Protein AF-X1AT43-F1 (afdb_monomer)

Nearest PDB structures (foldseek):
  3ime-assembly1_B  TM=5.656E-01  e=1.898E+00  Mycobacterium tuberculosis
  8bpl-assembly1_A  TM=5.892E-01  e=2.169E+00  Thermochaetoides thermophila
  3ioc-assembly1_B  TM=5.520E-01  e=1.775E+00  Mycobacterium tuberculosis
  1orr-assembly1_A  TM=5.105E-01  e=1.359E+00  Salmonella enterica subsp. enterica serovar Typhi
  6xeq-assembly1_C  TM=5.856E-01  e=5.528E+00  Gluconobacter oxydans

Secondary structure (DSSP, 8-state):
-PPPEEEEEEE--SS-HHHHHHHHHT-S---EEEEEEETTHHHHHHHHHHHHTTSS-EEEEPPPP-

Sequence (66 aa):
MKPKITVLTIIYRPGYIDSMVAALEAQTFREFEWVLVDDLYEQRKDLVKDYIGGAFPLTHIPPRKI

Solvent-accessible surface area (backbone atoms only — not comparable to full-atom values): 4224 Å² total; per-residue (Å²): 131,83,82,83,46,74,48,78,45,79,45,84,63,100,65,63,61,68,59,51,49,55,56,60,70,66,44,91,75,75,75,51,38,39,36,39,34,24,72,54,30,94,82,41,50,67,62,53,52,61,72,50,68,71,84,56,57,72,47,79,40,62,64,84,86,128

Organism: NCBI:txid412755

InterPro domains:
  IPR029044 Nucleotide-diphospho-sugar transferases [SSF53448] (1-39)

pLDDT: mean 93.17, std 5.64, range [70.38, 97.69]

Foldseek 3Di:
DDDEAEAEEEDEDPDCLVVVLVVLLPDPDQRYAYEYAYCCCVVCVVVSCVVSVCSDHYDYYYDDDD

Mean predicted aligned error: 3.31 Å

Structure (mmCIF, N/CA/C/O backbone):
data_AF-X1AT43-F1
#
_entry.id   AF-X1AT43-F1
#
loop_
_atom_site.group_PDB
_atom_site.id
_atom_site.type_symbol
_atom_site.label_atom_id
_atom_site.label_alt_id
_atom_site.label_comp_id
_atom_site.label_asym_id
_atom_site.label_entity_id
_atom_site.label_seq_id
_atom_site.pdbx_PDB_ins_code
_atom_site.Cartn_x
_atom_site.Cartn_y
_atom_site.Cartn_z
_atom_site.occupancy
_atom_site.B_iso_or_equiv
_atom_site.auth_seq_id
_atom_site.auth_comp_id
_atom_site.auth_asym_id
_atom_site.auth_atom_id
_atom_site.pdbx_PDB_model_num
ATOM 1 N N . MET A 1 1 ? -6.754 12.777 23.576 1.00 70.38 1 MET A N 1
ATOM 2 C CA . MET A 1 1 ? -6.394 12.864 22.144 1.00 70.38 1 MET A CA 1
ATOM 3 C C . MET A 1 1 ? -6.310 11.438 21.620 1.00 70.38 1 MET A C 1
ATOM 5 O O . MET A 1 1 ? -5.645 10.643 22.272 1.00 70.38 1 MET A O 1
ATOM 9 N N . LYS A 1 2 ? -7.030 11.069 20.551 1.00 74.12 2 LYS A N 1
ATOM 10 C CA . LYS A 1 2 ? -6.873 9.725 19.968 1.00 74.12 2 LYS A CA 1
ATOM 11 C C . LYS A 1 2 ? -5.506 9.639 19.267 1.00 74.12 2 LYS A C 1
ATOM 13 O O . LYS A 1 2 ? -5.136 10.615 18.610 1.00 74.12 2 LYS A O 1
ATOM 18 N N . PRO A 1 3 ? -4.746 8.541 19.421 1.00 81.00 3 PRO A N 1
ATOM 19 C CA . PRO A 1 3 ? -3.498 8.360 18.689 1.00 81.00 3 PRO A CA 1
ATOM 20 C C . PRO A 1 3 ? -3.789 8.264 17.187 1.00 81.00 3 PRO A C 1
ATOM 22 O O . PRO A 1 3 ? -4.735 7.590 16.784 1.00 81.00 3 PRO A O 1
ATOM 25 N N . LYS A 1 4 ? -2.987 8.948 16.366 1.00 89.69 4 LYS A N 1
ATOM 26 C CA . LYS A 1 4 ? -3.015 8.798 14.906 1.00 89.69 4 LYS A CA 1
ATOM 27 C C . LYS A 1 4 ? -2.013 7.719 14.518 1.00 89.69 4 LYS A C 1
ATOM 29 O O . LYS A 1 4 ? -0.854 7.811 14.922 1.00 89.69 4 LYS A O 1
ATOM 34 N N . ILE A 1 5 ? -2.463 6.708 13.780 1.00 95.62 5 ILE A N 1
ATOM 35 C CA . ILE A 1 5 ? -1.609 5.617 13.308 1.00 95.62 5 ILE A CA 1
ATOM 36 C C . ILE A 1 5 ? -1.340 5.808 11.818 1.00 95.62 5 ILE A C 1
ATOM 38 O O . ILE A 1 5 ? -2.268 5.886 11.016 1.00 95.62 5 ILE A O 1
ATOM 42 N N . THR A 1 6 ? -0.060 5.829 11.466 1.00 97.25 6 THR A N 1
ATOM 43 C CA . THR A 1 6 ? 0.414 5.770 10.084 1.00 97.25 6 THR A CA 1
ATOM 44 C C . THR A 1 6 ? 1.107 4.429 9.900 1.00 97.25 6 THR A C 1
ATOM 46 O O . THR A 1 6 ? 2.081 4.129 10.592 1.00 97.25 6 THR A O 1
ATOM 49 N N . VAL A 1 7 ? 0.614 3.613 8.974 1.00 97.44 7 VAL A N 1
ATOM 50 C CA . VAL A 1 7 ? 1.313 2.402 8.551 1.00 97.44 7 VAL A CA 1
ATOM 51 C C . VAL A 1 7 ? 2.252 2.799 7.422 1.00 97.44 7 VAL A C 1
ATOM 53 O O . VAL A 1 7 ? 1.798 3.236 6.372 1.00 97.44 7 VAL A O 1
ATOM 56 N N . LEU A 1 8 ? 3.559 2.670 7.630 1.00 97.62 8 LEU A N 1
ATOM 57 C CA . LEU A 1 8 ? 4.555 2.882 6.582 1.00 97.62 8 LEU A CA 1
ATOM 58 C C . LEU A 1 8 ? 4.999 1.528 6.032 1.00 97.62 8 LEU A C 1
ATOM 60 O O . LEU A 1 8 ? 5.404 0.644 6.787 1.00 97.62 8 LEU A O 1
ATOM 64 N N . THR A 1 9 ? 4.958 1.366 4.716 1.00 96.94 9 THR A N 1
ATOM 65 C CA . THR A 1 9 ? 5.447 0.165 4.038 1.00 96.94 9 THR A CA 1
ATOM 66 C C . THR A 1 9 ? 6.386 0.560 2.914 1.00 96.94 9 THR A C 1
ATOM 68 O O . THR A 1 9 ? 6.044 1.402 2.092 1.00 96.94 9 THR A O 1
ATOM 71 N N . ILE A 1 10 ? 7.567 -0.054 2.885 1.00 96.69 10 ILE A N 1
ATOM 72 C CA . ILE A 1 10 ? 8.559 0.121 1.823 1.00 96.69 10 ILE A CA 1
ATOM 73 C C . ILE A 1 10 ? 8.633 -1.190 1.046 1.00 96.69 10 ILE A C 1
ATOM 75 O O . ILE A 1 10 ? 8.786 -2.254 1.653 1.00 96.69 10 ILE A O 1
ATOM 79 N N . ILE A 1 11 ? 8.508 -1.133 -0.278 1.00 95.56 11 ILE A N 1
ATOM 80 C CA . ILE A 1 11 ? 8.476 -2.323 -1.126 1.00 95.56 11 ILE A CA 1
ATOM 81 C C . ILE A 1 11 ? 9.302 -2.148 -2.407 1.00 95.56 11 ILE A C 1
ATOM 83 O O . ILE A 1 11 ? 9.205 -1.147 -3.106 1.00 95.56 11 ILE A O 1
ATOM 87 N N . TYR A 1 12 ? 10.056 -3.195 -2.746 1.00 93.81 12 TYR A N 1
ATOM 88 C CA . TYR A 1 12 ? 10.697 -3.408 -4.049 1.00 93.81 12 TYR A CA 1
ATOM 89 C C . TYR A 1 12 ? 10.388 -4.832 -4.534 1.00 93.81 12 TYR A C 1
ATOM 91 O O . TYR A 1 12 ? 11.254 -5.694 -4.674 1.00 93.81 12 TYR A O 1
ATOM 99 N N . ARG A 1 13 ? 9.100 -5.156 -4.667 1.00 90.62 13 ARG A N 1
ATOM 100 C CA . ARG A 1 13 ? 8.633 -6.472 -5.127 1.00 90.62 13 ARG A CA 1
ATOM 101 C C . ARG A 1 13 ? 7.495 -6.296 -6.129 1.00 90.62 13 ARG A C 1
ATOM 103 O O . ARG A 1 13 ? 6.572 -5.542 -5.820 1.00 90.62 13 ARG A O 1
ATOM 110 N N . PRO A 1 14 ? 7.504 -7.016 -7.269 1.00 86.12 14 PRO A N 1
ATOM 111 C CA . PRO A 1 14 ? 6.451 -6.922 -8.287 1.00 86.12 14 PRO A CA 1
ATOM 112 C C . PRO A 1 14 ? 5.039 -7.309 -7.814 1.00 86.12 14 PRO A C 1
ATOM 114 O O . PRO A 1 14 ? 4.068 -6.851 -8.403 1.00 86.12 14 PRO A O 1
ATOM 117 N N . GLY A 1 15 ? 4.908 -8.105 -6.745 1.00 89.69 15 GLY A N 1
ATOM 118 C CA . GLY A 1 15 ? 3.621 -8.549 -6.183 1.00 89.69 15 GLY A CA 1
ATOM 119 C C . GLY A 1 15 ? 3.398 -8.115 -4.730 1.00 89.69 15 GLY A C 1
ATOM 120 O O . GLY A 1 15 ? 4.005 -7.147 -4.277 1.00 89.69 15 GLY A O 1
ATOM 121 N N . TYR A 1 16 ? 2.564 -8.871 -4.004 1.00 92.56 16 TYR A N 1
ATOM 122 C CA . TYR A 1 16 ? 2.222 -8.719 -2.577 1.00 92.56 16 TYR A CA 1
ATOM 123 C C . TYR A 1 16 ? 1.348 -7.519 -2.189 1.00 92.56 16 TYR A C 1
ATOM 125 O O . TYR A 1 16 ? 0.928 -7.445 -1.034 1.00 92.56 16 TYR A O 1
ATOM 133 N N . ILE A 1 17 ? 1.038 -6.606 -3.112 1.00 93.44 17 ILE A N 1
ATOM 134 C CA . ILE A 1 17 ? 0.114 -5.493 -2.838 1.00 93.44 17 ILE A CA 1
ATOM 135 C C . ILE A 1 17 ? -1.257 -6.023 -2.405 1.00 93.44 17 ILE A C 1
ATOM 137 O O . ILE A 1 17 ? -1.826 -5.537 -1.435 1.00 93.44 17 ILE A O 1
ATOM 141 N N . ASP A 1 18 ? -1.736 -7.074 -3.060 1.00 93.44 18 ASP A N 1
ATOM 142 C CA . ASP A 1 18 ? -2.962 -7.796 -2.727 1.00 93.44 18 ASP A CA 1
ATOM 143 C C . ASP A 1 18 ? -2.971 -8.315 -1.283 1.00 93.44 18 ASP A C 1
ATOM 145 O O . ASP A 1 18 ? -3.909 -8.064 -0.529 1.00 93.44 18 ASP A O 1
ATOM 149 N N . SER A 1 19 ? -1.887 -8.974 -0.874 1.00 95.06 19 SER A N 1
ATOM 150 C CA . SER A 1 19 ? -1.737 -9.528 0.471 1.00 95.06 19 SER A CA 1
ATOM 151 C C . SER A 1 19 ? -1.645 -8.428 1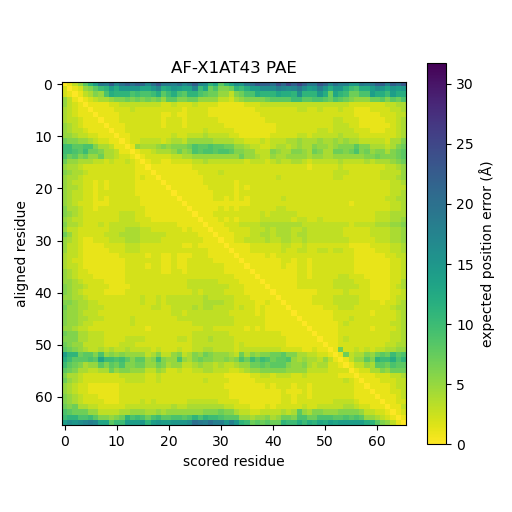.533 1.00 95.06 19 SER A C 1
ATOM 153 O O . SER A 1 19 ? -2.210 -8.565 2.617 1.00 95.06 19 SER A O 1
ATOM 155 N N . MET A 1 20 ? -0.952 -7.325 1.230 1.00 95.00 20 MET A N 1
ATOM 156 C CA . MET A 1 20 ? -0.860 -6.163 2.122 1.00 95.00 20 MET A CA 1
ATOM 157 C C . MET A 1 20 ? -2.222 -5.497 2.307 1.00 95.00 20 MET A C 1
ATOM 159 O O . MET A 1 20 ? -2.607 -5.208 3.438 1.00 95.00 20 MET A O 1
ATOM 163 N N . VAL A 1 21 ? -2.970 -5.305 1.219 1.00 95.38 21 VAL A N 1
ATOM 164 C CA . VAL A 1 21 ? -4.329 -4.755 1.268 1.00 95.38 21 VAL A CA 1
ATOM 165 C C . VAL A 1 21 ? -5.235 -5.661 2.088 1.00 95.38 21 VAL A C 1
ATOM 167 O O . VAL A 1 21 ? -5.831 -5.178 3.043 1.00 95.38 21 VAL A O 1
ATOM 170 N N . ALA A 1 22 ? -5.253 -6.970 1.821 1.00 95.62 22 ALA A N 1
ATOM 171 C CA . ALA A 1 22 ? -6.063 -7.918 2.584 1.00 95.62 22 ALA A CA 1
ATOM 172 C C . ALA A 1 22 ? -5.739 -7.887 4.091 1.00 95.62 22 ALA A C 1
ATOM 174 O O . ALA A 1 22 ? -6.638 -7.904 4.932 1.00 95.62 22 ALA A O 1
ATOM 175 N N . ALA A 1 23 ? -4.456 -7.787 4.453 1.00 96.44 23 ALA A N 1
ATOM 176 C CA . ALA A 1 23 ? -4.037 -7.687 5.849 1.00 96.44 23 ALA A CA 1
ATOM 177 C C . ALA A 1 23 ? -4.474 -6.369 6.511 1.00 96.44 23 ALA A C 1
ATOM 179 O O . ALA A 1 23 ? -4.872 -6.375 7.679 1.00 96.44 23 ALA A O 1
ATOM 180 N N . LEU A 1 24 ? -4.407 -5.247 5.787 1.00 96.31 24 LEU A N 1
ATOM 181 C CA . LEU A 1 24 ? -4.844 -3.935 6.273 1.00 96.31 24 LEU A CA 1
ATOM 182 C C . LEU A 1 24 ? -6.372 -3.838 6.370 1.00 96.31 24 LEU A C 1
ATOM 184 O O . LEU A 1 24 ? -6.900 -3.275 7.329 1.00 96.31 24 LEU A O 1
ATOM 188 N N . GLU A 1 25 ? -7.098 -4.453 5.441 1.00 95.06 25 GLU A N 1
ATOM 189 C CA . GLU A 1 25 ? -8.555 -4.557 5.495 1.00 95.06 25 GLU A CA 1
ATOM 190 C C . GLU A 1 25 ? -9.036 -5.413 6.669 1.00 95.06 25 GLU A C 1
ATOM 192 O O . GLU A 1 25 ? -10.069 -5.104 7.261 1.00 95.06 25 GLU A O 1
ATOM 197 N N . ALA A 1 26 ? -8.270 -6.434 7.053 1.00 96.38 26 ALA A N 1
ATOM 198 C CA . ALA A 1 26 ? -8.576 -7.302 8.186 1.00 96.38 26 ALA A CA 1
ATOM 199 C C . ALA A 1 26 ? -8.287 -6.670 9.565 1.00 96.38 26 ALA A C 1
ATOM 201 O O . ALA A 1 26 ? -8.559 -7.294 10.592 1.00 96.38 26 ALA A O 1
ATOM 202 N N . GLN A 1 27 ? -7.739 -5.449 9.628 1.00 95.81 27 GLN A N 1
ATOM 203 C CA . GLN A 1 27 ? -7.448 -4.793 10.904 1.00 95.81 27 GLN A CA 1
ATOM 204 C C . GLN A 1 27 ? -8.732 -4.434 11.660 1.00 95.81 27 GLN A C 1
ATOM 206 O O . GLN A 1 27 ? -9.658 -3.832 11.112 1.00 95.81 27 GLN A O 1
ATOM 211 N N . THR A 1 28 ? -8.757 -4.741 12.959 1.00 95.69 28 THR A N 1
ATOM 212 C CA . THR A 1 28 ? -9.849 -4.354 13.868 1.00 95.69 28 THR A CA 1
ATOM 213 C C . THR A 1 28 ? -9.832 -2.861 14.194 1.00 95.69 28 THR A C 1
ATOM 215 O O . THR A 1 28 ? -10.875 -2.264 14.452 1.00 95.69 28 THR A O 1
ATOM 218 N N . PHE A 1 29 ? -8.656 -2.233 14.150 1.00 93.69 29 PHE A N 1
ATOM 219 C CA . PHE A 1 29 ? -8.497 -0.790 14.267 1.00 93.69 29 PHE A CA 1
ATOM 220 C C . PHE A 1 29 ? -8.557 -0.142 12.880 1.00 93.69 29 PHE A C 1
ATOM 222 O O . PHE A 1 29 ? -7.816 -0.539 11.987 1.00 93.69 29 PHE A O 1
ATOM 229 N N . ARG A 1 30 ? -9.427 0.861 12.696 1.00 91.69 30 ARG A N 1
ATOM 230 C CA . ARG A 1 30 ? -9.724 1.462 11.378 1.00 91.69 30 ARG A CA 1
ATOM 231 C C 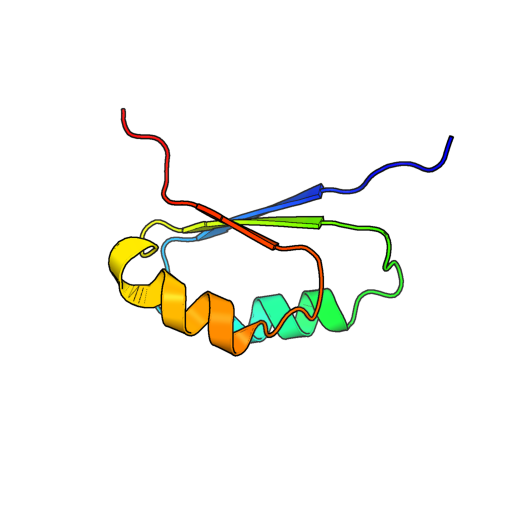. ARG A 1 30 ? -9.289 2.920 11.223 1.00 91.69 30 ARG A C 1
ATOM 233 O O . ARG A 1 30 ? -9.346 3.452 10.122 1.00 91.69 30 ARG A O 1
ATOM 240 N N . GLU A 1 31 ? -8.866 3.580 12.301 1.00 93.69 31 GLU A N 1
ATOM 241 C CA . GLU A 1 31 ? -8.462 4.995 12.279 1.00 93.69 31 GLU A CA 1
ATOM 242 C C . GLU A 1 31 ? -6.969 5.138 11.920 1.00 93.69 31 GLU A C 1
ATOM 244 O O . GLU A 1 31 ? -6.174 5.653 12.709 1.00 93.69 31 GLU A O 1
ATOM 249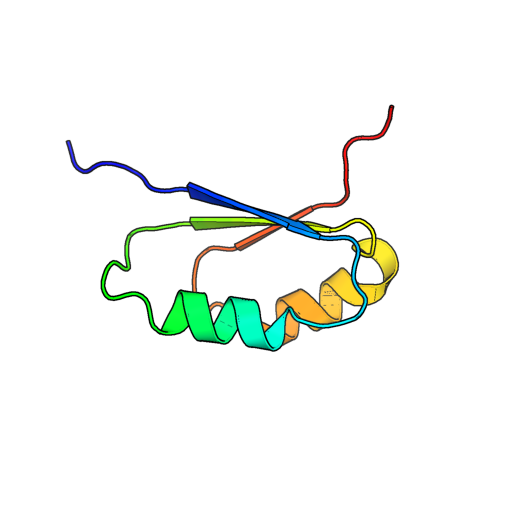 N N . PHE A 1 32 ? -6.577 4.650 10.738 1.00 95.81 32 PHE A N 1
ATOM 250 C CA . PHE A 1 32 ? -5.200 4.714 10.237 1.00 95.81 32 PHE A CA 1
ATOM 251 C C . PHE A 1 32 ? -5.116 5.236 8.797 1.00 95.81 32 PHE A C 1
ATOM 253 O O . PHE A 1 32 ? -6.088 5.203 8.045 1.00 95.81 32 PHE A O 1
ATO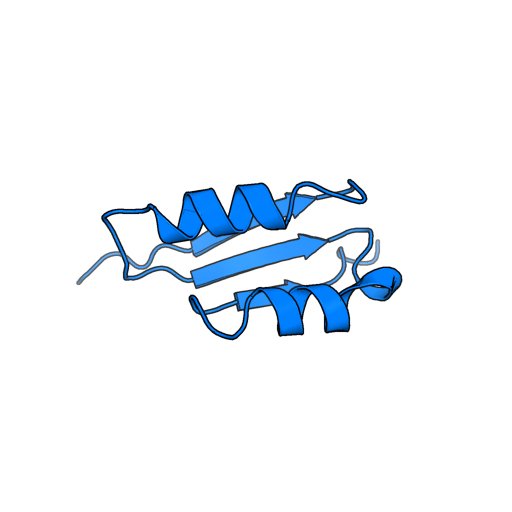M 260 N N . GLU A 1 33 ? -3.924 5.687 8.413 1.00 96.00 33 GLU A N 1
ATOM 261 C CA . GLU A 1 33 ? -3.541 5.941 7.021 1.00 96.00 33 GLU A CA 1
ATOM 262 C C . GLU A 1 33 ? -2.405 4.995 6.606 1.00 96.00 33 GLU A C 1
ATOM 264 O O . GLU A 1 33 ? -1.599 4.573 7.443 1.00 96.00 33 GLU A O 1
ATOM 269 N N . TRP A 1 34 ? -2.326 4.664 5.319 1.00 97.19 34 TRP A N 1
ATOM 270 C CA . TRP A 1 34 ? -1.250 3.858 4.752 1.00 97.19 34 TRP A CA 1
ATOM 271 C C . TRP A 1 34 ? -0.357 4.709 3.853 1.00 97.19 34 TRP A C 1
ATOM 273 O O . TRP A 1 34 ? -0.824 5.322 2.895 1.00 97.19 34 TRP A O 1
ATOM 283 N N . VAL A 1 35 ? 0.943 4.721 4.138 1.00 97.69 35 VAL A N 1
ATOM 284 C CA . VAL A 1 35 ? 1.970 5.287 3.264 1.00 97.69 35 VAL A CA 1
ATOM 285 C C . VAL A 1 35 ? 2.749 4.138 2.639 1.00 97.69 35 VAL A C 1
ATOM 287 O O . VAL A 1 35 ? 3.455 3.401 3.331 1.00 97.69 35 VAL A O 1
ATOM 290 N N . LEU A 1 36 ? 2.631 4.002 1.323 1.00 97.06 36 LEU A N 1
ATOM 291 C CA . LEU A 1 36 ? 3.337 3.008 0.531 1.00 97.06 36 LEU A CA 1
ATOM 292 C C . LEU A 1 36 ? 4.463 3.688 -0.250 1.00 97.06 36 LEU A C 1
ATOM 294 O O . LEU A 1 36 ? 4.210 4.438 -1.194 1.00 97.06 36 LEU A O 1
ATOM 298 N N . VAL A 1 37 ? 5.703 3.406 0.140 1.00 97.69 37 VAL A N 1
ATOM 299 C CA . VAL A 1 37 ? 6.907 3.764 -0.613 1.00 97.69 37 VAL A CA 1
ATOM 300 C C . VAL A 1 37 ? 7.253 2.594 -1.519 1.00 97.69 37 VAL A C 1
ATOM 302 O O . VAL A 1 37 ? 7.549 1.498 -1.044 1.00 97.69 37 VAL A O 1
ATOM 305 N N . ASP A 1 38 ? 7.191 2.818 -2.822 1.00 96.88 38 ASP A N 1
ATOM 306 C CA . ASP A 1 38 ? 7.269 1.750 -3.810 1.00 96.88 38 ASP A CA 1
ATOM 307 C C . ASP A 1 38 ? 8.351 2.031 -4.845 1.00 96.88 38 ASP A C 1
ATOM 309 O O . ASP A 1 38 ? 8.216 2.923 -5.678 1.00 96.88 38 ASP A O 1
ATOM 313 N N . ASP A 1 39 ? 9.407 1.229 -4.847 1.00 96.69 39 ASP A N 1
ATOM 314 C CA . ASP A 1 39 ? 10.481 1.323 -5.838 1.00 96.69 39 ASP A CA 1
ATOM 315 C C . ASP A 1 39 ? 9.983 1.048 -7.271 1.00 96.69 39 ASP A C 1
ATOM 317 O O . ASP A 1 39 ? 10.606 1.477 -8.241 1.00 96.69 39 ASP A O 1
ATOM 321 N N . LEU A 1 40 ? 8.844 0.362 -7.424 1.00 96.50 40 LEU A N 1
ATOM 322 C CA . LEU A 1 40 ? 8.189 0.117 -8.711 1.00 96.50 40 LEU A CA 1
ATOM 323 C C . LEU A 1 40 ? 7.070 1.131 -9.006 1.00 96.50 40 LEU A C 1
ATOM 325 O O . LEU A 1 40 ? 6.292 0.918 -9.935 1.00 96.50 40 LEU A O 1
ATOM 329 N N . TYR A 1 41 ? 6.984 2.236 -8.254 1.00 96.56 41 TYR A N 1
ATOM 330 C CA . TYR A 1 41 ? 5.904 3.229 -8.334 1.00 96.56 41 TYR A CA 1
ATOM 331 C C . TYR A 1 41 ? 5.544 3.622 -9.772 1.00 96.56 41 TYR A C 1
ATOM 333 O O . TYR A 1 41 ? 4.395 3.479 -10.183 1.00 96.56 41 TYR A O 1
ATOM 341 N N . GLU A 1 42 ? 6.524 4.047 -10.574 1.00 96.50 42 GLU A N 1
ATOM 342 C CA . GLU A 1 42 ? 6.263 4.521 -11.942 1.00 96.50 42 GLU A CA 1
ATOM 343 C C . GLU A 1 42 ? 5.681 3.444 -12.866 1.00 96.50 42 GLU A C 1
ATOM 345 O O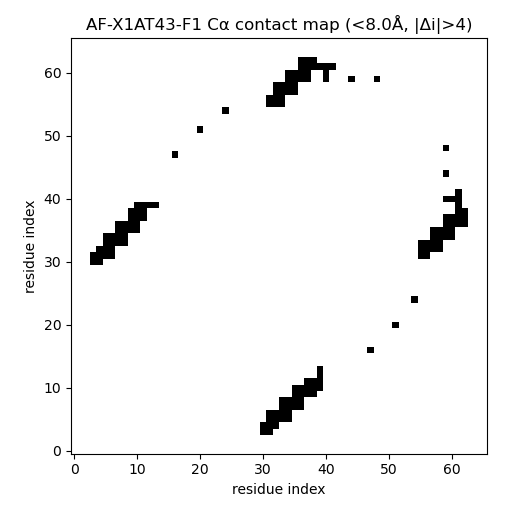 . GLU A 1 42 ? 5.039 3.770 -13.858 1.00 96.50 42 GLU A O 1
ATOM 350 N N . GLN A 1 43 ? 5.875 2.166 -12.541 1.00 96.12 43 GLN A N 1
ATOM 351 C CA . GLN A 1 43 ? 5.415 1.041 -13.352 1.00 96.12 43 GLN A CA 1
ATOM 352 C C . GLN A 1 43 ? 3.978 0.630 -13.015 1.00 96.12 43 GLN A C 1
ATOM 354 O O . GLN A 1 43 ? 3.316 0.015 -13.848 1.00 96.12 43 GLN A O 1
ATOM 359 N N . ARG A 1 44 ? 3.503 0.914 -11.793 1.00 95.38 44 ARG A N 1
ATOM 360 C CA . ARG A 1 44 ? 2.237 0.354 -11.286 1.00 95.38 44 ARG A CA 1
ATOM 361 C C . ARG A 1 44 ? 1.359 1.295 -10.464 1.00 95.38 44 ARG A C 1
ATOM 363 O O . ARG A 1 44 ? 0.356 0.831 -9.936 1.00 95.38 44 ARG A O 1
ATOM 370 N N . LYS A 1 45 ? 1.687 2.584 -10.337 1.00 95.62 45 LYS A N 1
ATOM 371 C CA . LYS A 1 45 ? 0.914 3.552 -9.530 1.00 95.62 45 LYS A CA 1
ATOM 372 C C . LYS A 1 45 ? -0.583 3.568 -9.832 1.00 95.62 45 LYS A C 1
ATOM 374 O O . LYS A 1 45 ? -1.379 3.546 -8.900 1.00 95.62 45 LYS A O 1
ATOM 379 N N . ASP A 1 46 ? -0.961 3.530 -11.107 1.00 95.25 46 ASP A N 1
ATOM 380 C CA . ASP A 1 46 ? -2.372 3.566 -11.502 1.00 95.25 46 ASP A CA 1
ATOM 381 C C . ASP A 1 46 ? -3.070 2.245 -11.154 1.00 95.25 46 ASP A C 1
ATOM 383 O O . ASP A 1 46 ? -4.105 2.252 -10.498 1.00 95.25 46 ASP A O 1
ATOM 387 N N . LEU A 1 47 ? -2.431 1.107 -11.450 1.00 93.62 47 LEU A N 1
ATOM 388 C CA . LEU A 1 47 ? -2.937 -0.224 -11.091 1.00 93.62 47 LEU A CA 1
ATOM 389 C C . LEU A 1 47 ? -3.117 -0.395 -9.577 1.00 93.62 47 LEU A C 1
ATOM 391 O O . LEU A 1 47 ? -4.122 -0.938 -9.130 1.00 93.62 47 LEU A O 1
ATOM 395 N N . VAL A 1 48 ? -2.146 0.061 -8.781 1.00 93.31 48 VAL A N 1
ATOM 396 C CA . VAL A 1 48 ? -2.198 -0.007 -7.313 1.00 93.31 48 VAL A CA 1
ATOM 397 C C . VAL A 1 48 ? -3.311 0.887 -6.774 1.00 93.31 48 VAL A C 1
ATOM 399 O O . VAL A 1 48 ? -4.069 0.463 -5.902 1.00 93.31 48 VAL A O 1
ATOM 402 N N . LYS A 1 49 ? -3.444 2.105 -7.306 1.00 92.94 49 LYS A N 1
ATOM 403 C CA . LYS A 1 49 ? -4.502 3.040 -6.919 1.00 92.94 49 LYS A CA 1
ATOM 404 C C . LYS A 1 49 ? -5.892 2.487 -7.240 1.00 92.94 49 LYS A C 1
ATOM 406 O O . LYS A 1 49 ? -6.763 2.530 -6.372 1.00 92.94 49 LYS A O 1
ATOM 411 N N . ASP A 1 50 ? -6.075 1.951 -8.443 1.00 93.56 50 ASP A N 1
ATOM 412 C CA . ASP A 1 50 ? -7.338 1.362 -8.890 1.00 93.56 50 ASP A CA 1
ATOM 413 C C . ASP A 1 50 ? -7.695 0.123 -8.062 1.00 93.56 50 ASP A C 1
ATOM 415 O O . ASP A 1 50 ? -8.833 -0.013 -7.620 1.00 93.56 50 ASP A O 1
ATOM 419 N N . TYR A 1 51 ? -6.711 -0.740 -7.783 1.00 91.88 51 TYR A N 1
ATOM 420 C CA . TYR A 1 51 ? -6.900 -1.937 -6.962 1.00 91.88 51 TYR A CA 1
ATOM 421 C C . TYR A 1 51 ? -7.336 -1.606 -5.529 1.00 91.88 51 TYR A C 1
ATOM 423 O O . TYR A 1 51 ? -8.227 -2.256 -4.991 1.00 91.88 51 TYR A O 1
ATOM 431 N N . ILE A 1 52 ? -6.727 -0.594 -4.902 1.00 91.75 52 ILE A N 1
ATOM 432 C CA . ILE A 1 52 ? -7.038 -0.225 -3.512 1.00 91.75 52 ILE A CA 1
ATOM 433 C C . ILE A 1 52 ? -8.410 0.450 -3.408 1.00 91.75 52 ILE A C 1
ATOM 435 O O . ILE A 1 52 ? -9.054 0.357 -2.365 1.00 91.75 52 ILE A O 1
ATOM 439 N N . GLY A 1 53 ? -8.866 1.141 -4.459 1.00 87.56 53 GLY A N 1
ATOM 440 C CA . GLY A 1 53 ? -10.259 1.584 -4.604 1.00 87.56 53 GLY A CA 1
ATOM 441 C C . GLY A 1 53 ? -10.808 2.487 -3.488 1.00 87.56 53 GLY A C 1
ATOM 442 O O . GLY A 1 53 ? -12.015 2.695 -3.408 1.00 87.56 53 GLY A O 1
ATOM 443 N N . GLY A 1 54 ? -9.952 3.020 -2.609 1.00 85.50 54 GLY A N 1
ATOM 444 C CA . GLY A 1 54 ? -10.360 3.799 -1.437 1.00 85.50 54 GLY A CA 1
ATOM 445 C C . GLY A 1 54 ? -10.698 2.982 -0.182 1.00 85.50 54 GLY A C 1
ATOM 446 O O . GLY A 1 54 ? -11.335 3.528 0.716 1.00 85.50 54 GLY A O 1
ATOM 447 N N . ALA A 1 55 ? -10.262 1.719 -0.075 1.00 83.75 55 ALA A N 1
ATOM 448 C CA . ALA A 1 55 ? -10.470 0.874 1.111 1.00 83.75 55 ALA A CA 1
ATOM 449 C C . ALA A 1 55 ? -10.022 1.538 2.433 1.00 83.75 55 ALA A C 1
ATOM 451 O O . ALA A 1 55 ? -10.605 1.299 3.497 1.00 83.75 55 ALA A O 1
ATOM 452 N N . PHE A 1 56 ? -8.990 2.381 2.365 1.00 90.31 56 PHE A N 1
ATOM 453 C CA . PHE A 1 56 ? -8.493 3.233 3.445 1.00 90.31 56 PHE A CA 1
ATOM 454 C C . PHE A 1 56 ? -7.633 4.375 2.863 1.00 90.31 56 PHE A C 1
ATOM 456 O O . PHE A 1 56 ? -7.231 4.303 1.696 1.00 90.31 56 PHE A O 1
ATOM 463 N N . PRO A 1 57 ? -7.355 5.448 3.633 1.00 94.25 57 PRO A N 1
ATOM 464 C CA . PRO A 1 57 ? -6.515 6.550 3.171 1.00 94.25 57 PRO A CA 1
ATOM 465 C C . PRO A 1 57 ? -5.123 6.054 2.763 1.00 94.25 57 PRO A C 1
ATOM 467 O O . PRO A 1 57 ? -4.398 5.493 3.584 1.00 94.25 57 PRO A O 1
ATOM 470 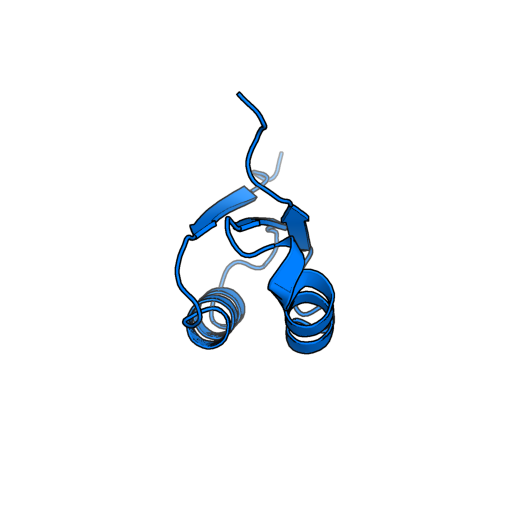N N . LEU A 1 58 ? -4.757 6.269 1.498 1.00 96.00 58 LEU A N 1
ATOM 471 C CA . LEU A 1 58 ? -3.494 5.829 0.908 1.00 96.00 58 LEU A CA 1
ATOM 472 C C . LEU A 1 58 ? -2.687 7.026 0.403 1.00 96.00 58 LEU A C 1
ATOM 474 O O . LEU A 1 58 ? -3.183 7.835 -0.379 1.00 96.00 58 LEU A O 1
ATOM 478 N N . THR A 1 59 ? -1.405 7.051 0.752 1.00 96.75 59 THR A N 1
ATOM 479 C CA . THR A 1 59 ? -0.373 7.840 0.078 1.00 96.75 59 THR A CA 1
ATOM 480 C C . THR A 1 59 ? 0.615 6.886 -0.589 1.00 96.75 59 THR 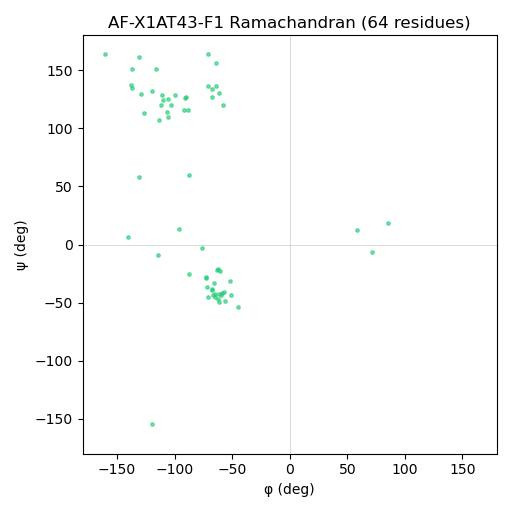A C 1
ATOM 482 O O . THR A 1 59 ? 1.409 6.242 0.092 1.00 96.75 59 THR A O 1
ATOM 485 N N . HIS A 1 60 ? 0.573 6.778 -1.918 1.00 97.06 60 H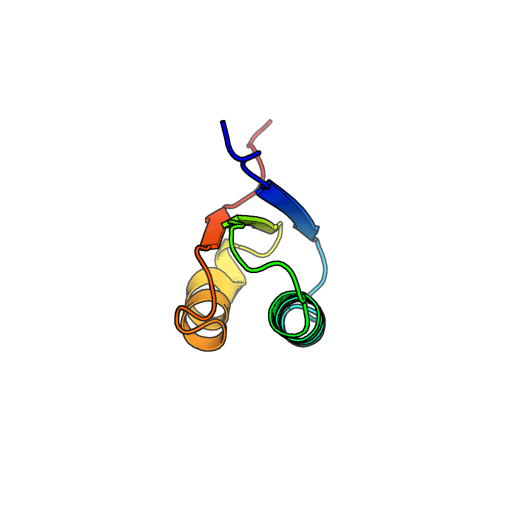IS A N 1
ATOM 486 C CA . HIS A 1 60 ? 1.502 5.956 -2.706 1.00 97.06 60 HIS A CA 1
ATOM 487 C C . HIS A 1 60 ? 2.539 6.855 -3.373 1.00 97.06 60 HIS A C 1
ATOM 489 O O . HIS A 1 60 ? 2.173 7.754 -4.132 1.00 97.06 60 HIS A O 1
ATOM 495 N N . ILE A 1 61 ? 3.817 6.644 -3.060 1.00 97.50 61 ILE A N 1
ATOM 496 C CA . ILE A 1 61 ? 4.912 7.523 -3.484 1.00 97.50 61 ILE A CA 1
ATOM 497 C C . ILE A 1 61 ? 6.134 6.728 -3.963 1.00 97.50 61 ILE A C 1
ATOM 499 O O . ILE A 1 61 ? 6.382 5.624 -3.467 1.00 97.50 61 ILE A O 1
ATOM 503 N N . PRO A 1 62 ? 6.931 7.287 -4.894 1.00 97.50 62 PRO A N 1
ATOM 504 C CA . PRO A 1 62 ? 8.231 6.725 -5.227 1.00 97.50 62 PRO A CA 1
ATOM 505 C C . PRO A 1 62 ? 9.228 6.941 -4.073 1.00 97.50 62 PRO A C 1
ATOM 507 O O . PRO A 1 62 ? 9.013 7.805 -3.211 1.00 97.50 62 PRO A O 1
ATOM 510 N N . PRO A 1 63 ? 10.358 6.217 -4.059 1.00 95.94 63 PRO A N 1
ATOM 511 C CA . PRO A 1 63 ? 11.426 6.439 -3.097 1.00 95.94 63 PRO A CA 1
ATOM 512 C C . PRO A 1 63 ? 12.040 7.824 -3.273 1.00 95.94 63 PRO A C 1
ATOM 514 O O . PRO A 1 63 ? 12.025 8.421 -4.354 1.00 95.94 63 PRO A O 1
ATOM 517 N N . ARG A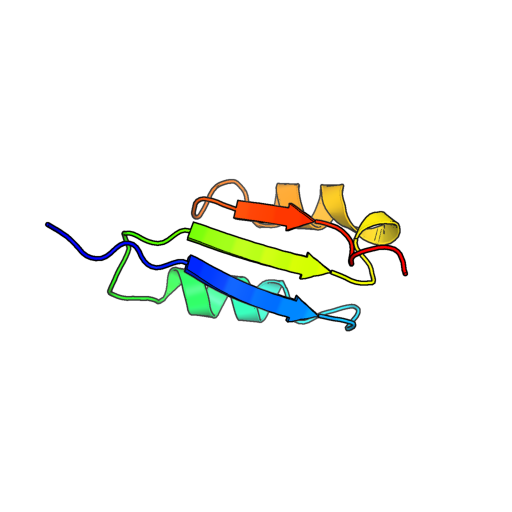 1 64 ? 12.644 8.333 -2.199 1.00 93.81 64 ARG A N 1
ATOM 518 C CA . ARG A 1 64 ? 13.401 9.581 -2.260 1.00 93.81 64 ARG A CA 1
ATOM 519 C C . ARG A 1 64 ? 14.573 9.427 -3.237 1.00 93.81 64 ARG A C 1
ATOM 521 O O . ARG A 1 64 ? 15.364 8.498 -3.109 1.00 93.81 64 ARG A O 1
ATOM 528 N N . LYS A 1 65 ? 14.720 10.383 -4.160 1.00 86.81 65 LYS A N 1
ATOM 529 C CA . LYS A 1 65 ? 15.935 10.522 -4.976 1.00 86.81 65 LYS A CA 1
ATOM 530 C C . LYS A 1 65 ? 17.095 10.950 -4.070 1.00 86.81 65 LYS A C 1
ATOM 532 O O . LYS A 1 65 ? 16.941 11.912 -3.311 1.00 86.81 65 LYS A O 1
ATOM 537 N N . ILE A 1 66 ? 18.197 10.206 -4.127 1.00 74.75 66 ILE A N 1
ATOM 538 C CA . ILE A 1 66 ? 19.465 10.531 -3.456 1.00 74.75 66 ILE A CA 1
ATOM 539 C C . ILE A 1 66 ? 20.290 11.409 -4.388 1.00 74.75 66 ILE A C 1
ATOM 541 O O . ILE A 1 66 ? 20.316 11.094 -5.599 1.00 74.75 66 ILE A O 1
#

Radius of gyration: 12.23 Å; Cα contacts (8 Å, |Δi|>4): 73; chains: 1; bounding box: 30×22×36 Å